Protein AF-A0A7Z9S220-F1 (afdb_monomer)
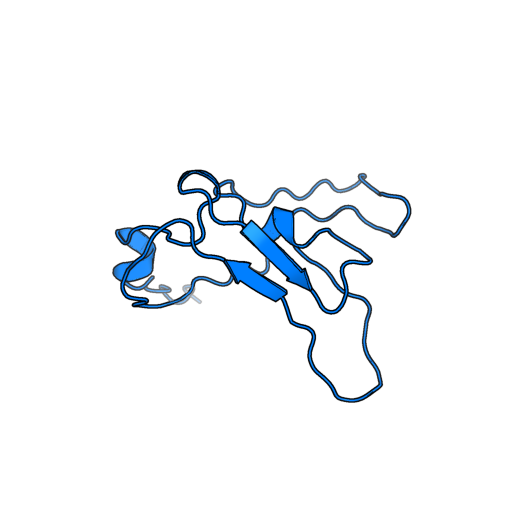
Solvent-accessible surface area (backbone atoms only — not comparable to full-atom values): 6348 Å² total; per-residue (Å²): 133,83,77,79,82,80,78,76,54,65,63,82,75,73,47,81,68,48,56,27,51,91,55,62,18,42,62,75,49,59,74,57,48,63,46,14,50,58,63,46,62,38,53,89,63,82,72,60,88,53,93,93,41,65,54,100,67,40,64,51,54,56,25,57,34,58,71,91,81,88,84,85,78,79,84,52,71,46,69,46,57,29,60,93,82,84,85,87,78,84,87,86,85,87,122

Radius of gyration: 15.5 Å; Cα contacts (8 Å, |Δi|>4): 131; chains: 1; bounding box: 43×31×40 Å

Nearest PDB structures (foldseek):
  1sg3-assembly1_A  TM=9.414E-01  e=4.025E-04  Saccharomyces cerevisiae
  1o59-assembly1_A  TM=9.069E-01  e=3.513E-04  Saccharomyces cerevisiae
  1sg3-assembly1_B  TM=9.442E-01  e=6.479E-04  Saccharomyces cerevisiae

pLDDT: mean 94.54, std 7.37, range [53.5, 98.56]

Secondary structure (DSSP, 8-state):
-PPP-----HHHHHS--TT-GGGT-EEEEES--SSB-GGGGG-SSPP---TT-EETTEE--SS-BPPPP-SS----EEEE-SS------------

Mean predicted aligned error: 4.1 Å

Structure (mmCIF, N/CA/C/O backbone):
data_AF-A0A7Z9S220-F1
#
_entry.id   AF-A0A7Z9S220-F1
#
loop_
_atom_site.group_PDB
_atom_site.id
_atom_site.type_symbol
_atom_site.label_atom_id
_atom_site.label_alt_id
_atom_site.label_comp_id
_atom_site.label_asym_id
_atom_site.label_entity_id
_atom_site.label_seq_id
_atom_site.pdbx_PDB_ins_code
_atom_site.Cartn_x
_atom_site.Cartn_y
_atom_site.Cartn_z
_atom_site.occupancy
_atom_site.B_iso_or_equiv
_atom_site.auth_seq_id
_atom_site.auth_comp_id
_atom_site.auth_asym_id
_atom_site.auth_atom_id
_atom_site.pdbx_PDB_model_num
ATOM 1 N N . MET A 1 1 ? 28.818 -3.260 16.032 1.00 53.50 1 MET A N 1
ATOM 2 C CA . MET A 1 1 ? 27.603 -2.455 16.266 1.00 53.50 1 MET A CA 1
ATOM 3 C C . MET A 1 1 ? 26.450 -3.431 16.257 1.00 53.50 1 MET A C 1
ATOM 5 O O . MET A 1 1 ? 26.295 -4.115 15.261 1.00 53.50 1 MET A O 1
ATOM 9 N N . THR A 1 2 ? 25.757 -3.611 17.376 1.00 60.34 2 THR A N 1
ATOM 10 C CA . THR A 1 2 ? 24.510 -4.386 17.400 1.00 60.34 2 THR A CA 1
ATOM 11 C C . THR A 1 2 ? 23.425 -3.524 16.783 1.00 60.34 2 THR A C 1
ATOM 13 O O . THR A 1 2 ? 23.276 -2.372 17.200 1.00 60.34 2 THR A O 1
ATOM 16 N N . ASP A 1 3 ? 22.709 -4.056 15.799 1.00 68.50 3 ASP A N 1
ATOM 17 C CA . ASP A 1 3 ? 21.562 -3.366 15.219 1.00 68.50 3 ASP A CA 1
ATOM 18 C C . ASP A 1 3 ? 20.570 -2.984 16.327 1.00 68.50 3 ASP A C 1
ATOM 20 O O . ASP A 1 3 ? 20.394 -3.744 17.291 1.00 68.50 3 ASP A O 1
ATOM 24 N N . PRO A 1 4 ? 19.952 -1.793 16.255 1.00 72.31 4 PRO A N 1
ATOM 25 C CA . PRO A 1 4 ? 18.941 -1.412 17.222 1.00 72.31 4 PRO A CA 1
ATOM 26 C C . PRO A 1 4 ? 17.803 -2.430 17.169 1.00 72.31 4 PRO A C 1
ATOM 28 O O . PRO A 1 4 ? 17.296 -2.765 16.099 1.00 72.31 4 PRO A O 1
ATOM 31 N N . VAL A 1 5 ? 17.381 -2.909 18.339 1.00 78.00 5 VAL A N 1
ATOM 32 C CA . VAL A 1 5 ? 16.169 -3.721 18.449 1.00 78.00 5 VAL A CA 1
ATOM 33 C C . VA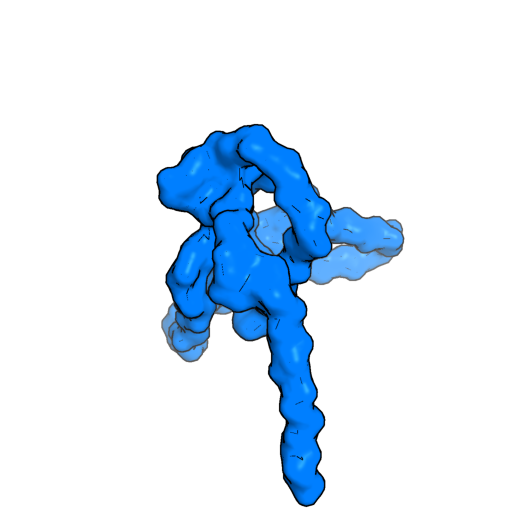L A 1 5 ? 14.986 -2.818 18.108 1.00 78.00 5 VAL A C 1
ATOM 35 O O . VAL A 1 5 ? 14.522 -2.039 18.942 1.00 78.00 5 VAL A O 1
ATOM 38 N N . ILE A 1 6 ? 14.513 -2.896 16.865 1.00 80.44 6 ILE A N 1
ATOM 39 C CA . ILE A 1 6 ? 13.280 -2.233 16.449 1.00 80.44 6 ILE A CA 1
ATOM 40 C C . ILE A 1 6 ? 12.132 -2.939 17.171 1.00 80.44 6 ILE A C 1
ATOM 42 O O . ILE A 1 6 ? 11.813 -4.096 16.902 1.00 80.44 6 ILE A O 1
ATOM 46 N N . THR A 1 7 ? 11.529 -2.247 18.136 1.00 87.31 7 THR A N 1
ATOM 47 C CA . THR A 1 7 ? 10.346 -2.754 18.833 1.00 87.31 7 THR A CA 1
ATOM 48 C C . THR A 1 7 ? 9.122 -2.436 17.990 1.00 87.31 7 THR A C 1
ATOM 50 O O . THR A 1 7 ? 8.715 -1.280 17.896 1.00 87.31 7 THR A O 1
ATOM 53 N N . ILE A 1 8 ? 8.534 -3.464 17.381 1.00 89.69 8 ILE A N 1
ATOM 54 C CA . ILE A 1 8 ? 7.287 -3.319 16.629 1.00 89.69 8 ILE A CA 1
ATOM 55 C C . ILE A 1 8 ? 6.139 -3.039 17.620 1.00 89.69 8 ILE A C 1
ATOM 57 O O . ILE A 1 8 ? 5.974 -3.801 18.586 1.00 89.69 8 ILE A O 1
ATOM 61 N N . PRO A 1 9 ? 5.336 -1.978 17.408 1.00 92.94 9 PRO A N 1
ATOM 62 C CA . PRO A 1 9 ? 4.194 -1.667 18.260 1.00 92.94 9 PRO A CA 1
ATOM 63 C C . PRO A 1 9 ? 3.225 -2.844 18.401 1.00 92.94 9 PRO A C 1
ATOM 65 O O . PRO A 1 9 ? 3.032 -3.629 17.475 1.00 92.94 9 PRO A O 1
ATOM 68 N N . GLU A 1 10 ? 2.568 -2.963 19.556 1.00 93.19 10 GLU A N 1
ATOM 69 C CA . GLU A 1 10 ? 1.610 -4.047 19.815 1.00 93.19 10 GLU A CA 1
ATOM 70 C C . GLU A 1 10 ? 0.494 -4.110 18.761 1.00 93.19 10 GLU A C 1
ATOM 72 O O . GLU A 1 10 ? 0.197 -5.194 18.261 1.00 93.19 10 GLU A O 1
ATOM 77 N N . TYR A 1 11 ? -0.046 -2.959 18.340 1.00 92.75 11 TYR A N 1
ATOM 78 C CA . TYR A 1 11 ? -1.093 -2.910 17.315 1.00 92.75 11 TYR A CA 1
ATOM 79 C C . TYR A 1 11 ? -0.664 -3.547 15.984 1.00 92.75 11 TYR A C 1
ATOM 81 O O . TYR A 1 11 ? -1.511 -4.098 15.291 1.00 92.75 11 TYR A O 1
ATOM 89 N N . ALA A 1 12 ? 0.624 -3.498 15.632 1.00 92.25 12 ALA A N 1
ATOM 90 C CA . ALA A 1 12 ? 1.145 -4.075 14.394 1.00 92.25 12 ALA A CA 1
ATOM 91 C C . ALA A 1 12 ? 1.467 -5.572 14.542 1.00 92.25 12 ALA A C 1
ATOM 93 O O . ALA A 1 12 ? 1.524 -6.292 13.553 1.00 92.25 12 ALA A O 1
ATOM 94 N N . ARG A 1 13 ? 1.636 -6.071 15.776 1.00 91.44 13 ARG A N 1
ATOM 95 C CA . ARG A 1 13 ? 1.901 -7.495 16.045 1.00 91.44 13 ARG A CA 1
ATOM 96 C C . ARG A 1 13 ? 0.636 -8.331 16.208 1.00 91.44 13 ARG A C 1
ATOM 98 O O . ARG A 1 13 ? 0.624 -9.487 15.803 1.00 91.44 13 ARG A O 1
ATOM 105 N N . ILE A 1 14 ? -0.388 -7.782 16.865 1.00 93.62 14 ILE A N 1
ATOM 106 C CA . ILE A 1 14 ? -1.594 -8.538 17.252 1.00 93.62 14 ILE A CA 1
ATOM 107 C C . ILE A 1 14 ? -2.907 -7.881 16.814 1.00 93.62 14 ILE A C 1
ATOM 109 O O . ILE A 1 14 ? -3.977 -8.452 17.027 1.00 93.62 14 ILE A O 1
ATOM 113 N N . GLY A 1 15 ? -2.854 -6.672 16.251 1.00 94.81 15 GLY A N 1
ATOM 114 C CA . GLY A 1 15 ? -4.045 -5.970 15.791 1.00 94.81 15 GLY A CA 1
ATOM 115 C C . GLY A 1 15 ? -4.659 -6.614 14.551 1.00 94.81 15 GLY A C 1
ATOM 116 O O . GLY A 1 15 ? -4.015 -7.341 13.798 1.00 94.81 15 GLY A O 1
ATOM 117 N N . VAL A 1 16 ? -5.936 -6.314 14.317 1.00 96.12 16 VAL A N 1
ATOM 118 C CA . VAL A 1 16 ? -6.609 -6.691 13.072 1.00 96.12 16 VAL A CA 1
ATOM 119 C C . VAL A 1 16 ? -6.117 -5.777 11.952 1.00 96.12 16 VAL A C 1
ATOM 121 O O . VAL A 1 16 ? -6.289 -4.560 12.029 1.00 96.12 16 VAL A O 1
ATOM 124 N N . ASN A 1 17 ? -5.571 -6.354 10.879 1.00 97.12 17 ASN A N 1
ATOM 125 C CA . ASN A 1 17 ? -5.256 -5.600 9.668 1.00 97.12 17 ASN A CA 1
ATOM 126 C C . ASN A 1 17 ? -6.552 -5.202 8.934 1.00 97.12 17 ASN A C 1
ATOM 128 O O . ASN A 1 17 ? -7.050 -5.942 8.087 1.00 97.12 17 ASN A O 1
ATOM 132 N N . LEU A 1 18 ? -7.106 -4.021 9.235 1.00 98.25 18 LEU A N 1
ATOM 133 C CA . LEU A 1 18 ? -8.311 -3.490 8.570 1.00 98.25 18 LEU A CA 1
ATOM 134 C C . LEU A 1 18 ? -8.106 -3.218 7.068 1.00 98.25 18 LEU A C 1
ATOM 136 O O . LEU A 1 18 ? -9.085 -3.112 6.319 1.00 98.25 18 LEU A O 1
ATOM 140 N N . ALA A 1 19 ? -6.848 -3.104 6.636 1.00 97.88 19 ALA A N 1
ATOM 141 C CA . ALA A 1 19 ? -6.450 -2.937 5.247 1.00 97.88 19 ALA A CA 1
ATOM 142 C C . ALA A 1 19 ? -6.247 -4.278 4.516 1.00 97.88 19 ALA A C 1
ATOM 144 O O . ALA A 1 19 ? -5.993 -4.254 3.314 1.00 97.88 19 ALA A O 1
ATOM 145 N N . SER A 1 20 ? -6.451 -5.429 5.173 1.00 97.81 20 SER A N 1
ATOM 146 C CA . SER A 1 20 ? -6.366 -6.757 4.549 1.00 97.81 20 SER A CA 1
ATOM 147 C C . SER A 1 20 ? -7.479 -6.987 3.506 1.00 97.81 20 SER A C 1
ATOM 149 O O . SER A 1 20 ? -8.673 -6.883 3.832 1.00 97.81 20 SER A O 1
ATOM 151 N N . PRO A 1 21 ? -7.140 -7.398 2.267 1.00 97.44 21 PRO A N 1
ATOM 152 C CA . PRO A 1 21 ? -8.097 -7.734 1.218 1.00 97.44 21 PRO A CA 1
ATOM 153 C C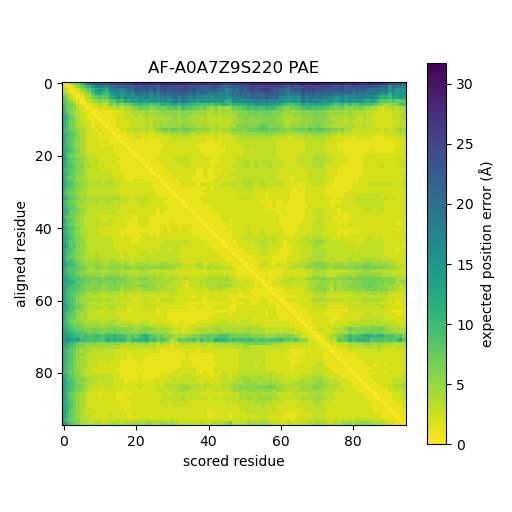 . PRO A 1 21 ? -9.044 -8.868 1.610 1.00 97.44 21 PRO A C 1
ATOM 155 O O . PRO A 1 21 ? -10.156 -8.939 1.071 1.00 97.44 21 PRO A O 1
ATOM 158 N N . ARG A 1 22 ? -8.638 -9.721 2.568 1.00 97.25 22 ARG A N 1
ATOM 159 C CA . ARG A 1 22 ? -9.448 -10.813 3.134 1.00 97.25 22 ARG A CA 1
ATOM 160 C C . ARG A 1 22 ? -10.653 -10.301 3.918 1.00 97.25 22 ARG A C 1
ATOM 162 O O . ARG A 1 22 ? -11.653 -11.006 4.004 1.00 97.25 22 ARG A O 1
ATOM 169 N N . LEU A 1 23 ? -10.584 -9.077 4.443 1.00 98.12 23 LEU A N 1
ATOM 170 C CA . LEU A 1 23 ? -11.717 -8.380 5.058 1.00 98.12 23 LEU A CA 1
ATOM 171 C C . LEU A 1 23 ? -12.550 -7.590 4.038 1.00 98.12 23 LEU A C 1
ATOM 173 O O . LEU A 1 23 ? -13.509 -6.928 4.417 1.00 98.12 23 LEU A O 1
ATOM 177 N N . GLY A 1 24 ? -12.197 -7.634 2.751 1.00 97.88 24 GLY A N 1
ATOM 178 C CA . GLY A 1 24 ? -12.872 -6.867 1.705 1.00 97.88 24 GLY A CA 1
ATOM 179 C C . GLY A 1 24 ? -12.314 -5.458 1.493 1.00 97.88 24 GLY A C 1
ATOM 180 O O . GLY A 1 24 ? -12.951 -4.675 0.789 1.00 97.88 24 GLY A O 1
ATOM 181 N N . SER A 1 25 ? -11.148 -5.123 2.060 1.00 98.44 25 SER A N 1
ATOM 182 C CA . SER A 1 25 ? -10.497 -3.830 1.812 1.00 98.44 25 SER A CA 1
ATOM 183 C C . SER A 1 25 ? -10.131 -3.673 0.334 1.00 98.44 25 SER A C 1
ATOM 185 O O . SER A 1 25 ? -9.849 -4.657 -0.356 1.00 98.44 25 SER A O 1
ATOM 187 N N . ARG A 1 26 ? -10.138 -2.445 -0.185 1.00 98.25 26 ARG A N 1
ATOM 188 C CA . ARG A 1 26 ? -9.773 -2.171 -1.582 1.00 98.25 26 ARG A CA 1
ATOM 189 C C . ARG A 1 26 ? -9.035 -0.848 -1.691 1.00 98.25 26 ARG A C 1
ATOM 191 O O . ARG A 1 26 ? -9.444 0.140 -1.084 1.00 98.25 26 ARG A O 1
ATOM 198 N N . ALA A 1 27 ? -8.003 -0.814 -2.521 1.00 98.12 27 ALA A N 1
ATOM 199 C CA . ALA A 1 27 ? -7.430 0.434 -2.986 1.00 98.12 27 ALA A CA 1
ATOM 200 C C . ALA A 1 27 ? -8.322 0.969 -4.118 1.00 98.12 27 ALA A C 1
ATOM 202 O O . ALA A 1 27 ? -8.540 0.299 -5.122 1.00 98.12 27 ALA A O 1
ATOM 203 N N . VAL A 1 28 ? -8.935 2.129 -3.899 1.00 98.38 28 VAL A N 1
ATOM 204 C CA . VAL A 1 28 ? -10.046 2.649 -4.710 1.00 98.38 28 VAL A CA 1
ATOM 205 C C . VAL A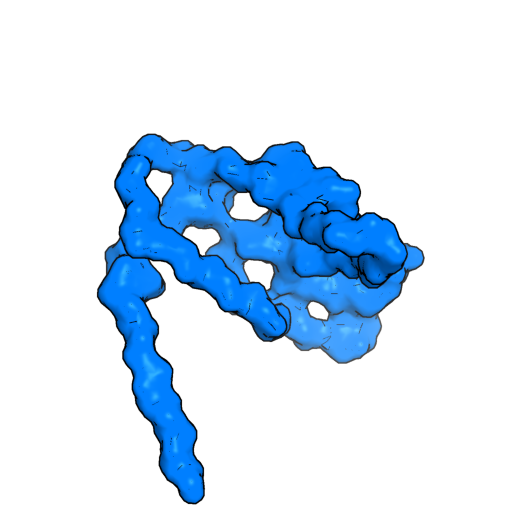 1 28 ? -9.533 3.524 -5.846 1.00 98.38 28 VAL A C 1
ATOM 207 O O . VAL A 1 28 ? -9.976 3.389 -6.980 1.00 98.38 28 VAL A O 1
ATOM 210 N N . LEU A 1 29 ? -8.608 4.429 -5.533 1.00 98.38 29 LEU A N 1
ATOM 211 C CA . LEU A 1 29 ? -8.023 5.398 -6.457 1.00 98.38 29 LEU A CA 1
ATOM 212 C C . LEU A 1 29 ? -6.584 5.670 -6.038 1.00 98.38 29 LEU A C 1
ATOM 214 O O . LEU A 1 29 ? -6.288 5.623 -4.847 1.00 98.38 29 LEU A O 1
ATOM 218 N N . ALA A 1 30 ? -5.730 6.032 -6.984 1.00 98.38 30 ALA A N 1
ATOM 219 C CA . ALA A 1 30 ? -4.430 6.618 -6.699 1.00 98.38 30 ALA A CA 1
ATOM 220 C C . ALA A 1 30 ? -4.146 7.777 -7.657 1.00 98.38 30 ALA A C 1
ATOM 222 O O . ALA A 1 30 ? -4.766 7.884 -8.717 1.00 98.38 30 ALA A O 1
ATOM 223 N N . SER A 1 31 ? -3.222 8.655 -7.269 1.00 98.00 31 SER A N 1
ATOM 224 C CA . SER A 1 31 ? -2.751 9.749 -8.123 1.00 98.00 31 SER A CA 1
ATOM 225 C C . SER A 1 31 ? -1.978 9.256 -9.344 1.00 98.00 31 SER A C 1
ATOM 227 O O . SER A 1 31 ? -2.054 9.877 -10.402 1.00 98.00 31 SER A O 1
ATOM 229 N N . ASP A 1 32 ? -1.228 8.165 -9.188 1.00 98.00 32 ASP A N 1
ATOM 230 C CA . ASP A 1 32 ? -0.396 7.551 -10.217 1.00 98.00 32 ASP A CA 1
ATOM 231 C C . ASP A 1 32 ? -0.107 6.090 -9.847 1.00 98.00 32 ASP A C 1
ATOM 233 O O . ASP A 1 32 ? 0.030 5.765 -8.671 1.00 98.00 32 ASP A O 1
ATOM 237 N N . GLU A 1 33 ? -0.026 5.209 -10.841 1.00 97.19 33 GLU A N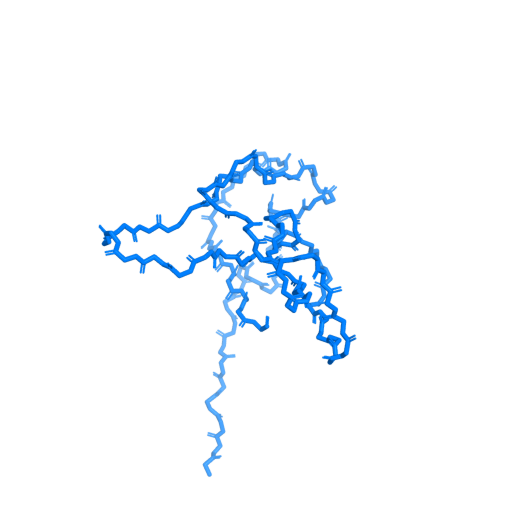 1
ATOM 238 C CA . GLU A 1 33 ? 0.244 3.768 -10.675 1.00 97.19 33 GLU A CA 1
ATOM 239 C C . GLU A 1 33 ? 1.109 3.254 -11.831 1.00 97.19 33 GLU A C 1
ATOM 241 O O . GLU A 1 33 ? 0.905 2.158 -12.349 1.00 97.19 33 GLU A O 1
ATOM 246 N N . PHE A 1 34 ? 2.005 4.105 -12.337 1.00 97.12 34 PHE A N 1
ATOM 247 C CA . PHE A 1 34 ? 2.684 3.836 -13.598 1.00 97.12 34 PHE A CA 1
ATOM 248 C C . PHE A 1 34 ? 3.596 2.606 -13.528 1.00 97.12 34 PHE A C 1
ATOM 250 O O . PHE A 1 34 ? 3.545 1.779 -14.434 1.00 97.12 34 PHE A O 1
ATOM 257 N N . PHE A 1 35 ? 4.409 2.479 -12.474 1.00 97.19 35 PHE A N 1
ATOM 258 C CA . PHE A 1 35 ? 5.379 1.386 -12.345 1.00 97.19 35 PHE A CA 1
ATOM 259 C C . PHE A 1 35 ? 4.794 0.159 -11.645 1.00 97.19 35 PHE A C 1
ATOM 261 O O . PHE A 1 35 ? 5.133 -0.966 -11.995 1.00 97.19 35 PHE A O 1
ATOM 268 N N . ALA A 1 36 ? 3.892 0.341 -10.678 1.00 97.50 36 ALA A N 1
ATOM 269 C CA . ALA A 1 36 ? 3.213 -0.785 -10.049 1.00 97.50 36 ALA A CA 1
ATOM 270 C C . ALA A 1 36 ? 1.819 -0.410 -9.536 1.00 97.50 36 ALA A C 1
ATOM 272 O O . ALA A 1 36 ? 1.586 0.710 -9.087 1.00 97.50 36 ALA A O 1
ATOM 273 N N . ALA A 1 37 ? 0.893 -1.369 -9.604 1.00 97.25 37 ALA A N 1
ATOM 274 C CA . ALA A 1 37 ? -0.514 -1.176 -9.262 1.00 97.25 37 ALA A CA 1
ATOM 275 C C . ALA A 1 37 ? -0.733 -1.044 -7.745 1.00 97.25 37 ALA A C 1
ATOM 277 O O . ALA A 1 37 ? -0.236 -1.861 -6.965 1.00 97.25 37 ALA A O 1
ATOM 278 N N . LYS A 1 38 ? -1.551 -0.071 -7.327 1.00 98.06 38 LYS A N 1
ATOM 279 C CA . LYS A 1 38 ? -1.843 0.230 -5.914 1.00 98.06 38 LYS A CA 1
ATOM 280 C C . LYS A 1 38 ? -2.452 -0.954 -5.159 1.00 98.06 38 LYS A C 1
ATOM 282 O O . LYS A 1 38 ? -2.297 -1.057 -3.950 1.00 98.06 38 LYS A O 1
ATOM 287 N N . GLU A 1 39 ? -3.146 -1.870 -5.837 1.00 97.94 39 GLU A N 1
ATOM 288 C CA . GLU A 1 39 ? -3.772 -3.038 -5.208 1.00 97.94 39 GLU A CA 1
ATOM 289 C C . GLU A 1 39 ? -2.753 -4.009 -4.595 1.00 97.94 39 GLU A C 1
ATOM 291 O O . GLU A 1 39 ? -3.106 -4.771 -3.689 1.00 97.94 39 GLU A O 1
ATOM 296 N N . ARG A 1 40 ? -1.498 -3.998 -5.067 1.00 97.19 40 ARG A N 1
ATOM 297 C CA . ARG A 1 40 ? -0.443 -4.879 -4.545 1.00 97.19 40 ARG A CA 1
ATOM 298 C C . ARG A 1 40 ? 0.001 -4.483 -3.140 1.00 97.19 40 ARG A C 1
ATOM 300 O O . ARG A 1 40 ? 0.243 -5.365 -2.330 1.00 97.19 40 ARG A O 1
ATOM 307 N N . MET A 1 41 ? -0.014 -3.191 -2.800 1.00 97.31 41 MET A N 1
ATOM 308 C CA . MET A 1 41 ? 0.402 -2.727 -1.465 1.00 97.31 41 MET A CA 1
ATOM 309 C C . MET A 1 41 ? -0.505 -3.228 -0.327 1.00 97.31 41 MET A C 1
ATOM 311 O O . MET A 1 41 ? -0.159 -3.094 0.839 1.00 97.31 41 MET A O 1
ATOM 315 N N . LEU A 1 42 ? -1.697 -3.744 -0.652 1.00 97.75 42 LEU A N 1
ATOM 316 C CA . LEU A 1 42 ? -2.626 -4.288 0.336 1.00 97.75 42 LEU A CA 1
ATOM 317 C C . LEU A 1 42 ? -2.456 -5.796 0.547 1.00 97.75 42 LEU A C 1
ATOM 319 O O . LEU A 1 42 ? -3.144 -6.343 1.399 1.00 97.75 42 LEU A O 1
ATOM 323 N N . GLN A 1 43 ? -1.627 -6.501 -0.227 1.00 97.62 43 GLN A N 1
ATOM 324 C CA . GLN A 1 43 ? -1.505 -7.950 -0.059 1.00 97.62 43 GLN A CA 1
ATOM 325 C C . GLN A 1 43 ? -0.961 -8.296 1.334 1.00 97.62 43 GLN A C 1
ATOM 327 O O . GLN A 1 43 ? -0.023 -7.675 1.814 1.00 97.62 43 GLN A O 1
ATOM 332 N N . ASP A 1 44 ? -1.542 -9.316 1.974 1.00 96.06 44 ASP A N 1
ATOM 333 C CA . ASP A 1 44 ? -1.078 -9.804 3.285 1.00 96.06 44 ASP A CA 1
ATOM 334 C C . ASP A 1 44 ? 0.206 -10.655 3.176 1.00 96.06 44 ASP A C 1
ATOM 336 O O . ASP A 1 44 ? 0.711 -11.161 4.176 1.00 96.06 44 ASP A O 1
ATOM 340 N N . THR A 1 45 ? 0.680 -10.913 1.956 1.00 96.19 45 THR A N 1
ATOM 341 C CA . THR A 1 45 ? 1.893 -11.688 1.693 1.00 96.19 45 THR A CA 1
ATOM 342 C C . THR A 1 45 ? 3.127 -10.806 1.791 1.00 96.19 45 THR A C 1
ATOM 344 O O . THR A 1 45 ? 3.080 -9.635 1.434 1.00 96.19 45 THR A O 1
ATOM 347 N N . GLU A 1 46 ? 4.248 -11.400 2.196 1.00 95.69 46 GLU A N 1
ATOM 348 C CA . GLU A 1 46 ? 5.551 -10.737 2.127 1.00 95.69 46 GLU A CA 1
ATOM 349 C C . GLU A 1 46 ? 5.859 -10.276 0.693 1.00 95.69 46 GLU A C 1
ATOM 351 O O . GLU A 1 46 ? 5.653 -11.068 -0.236 1.00 95.69 46 GLU A O 1
ATOM 356 N N . PRO A 1 47 ? 6.370 -9.044 0.504 1.00 96.62 47 PRO A N 1
ATOM 357 C CA . PRO A 1 47 ? 6.715 -8.543 -0.818 1.00 96.62 47 PRO A CA 1
ATOM 358 C C . PRO A 1 47 ? 7.835 -9.386 -1.435 1.00 96.62 47 PRO A C 1
ATOM 3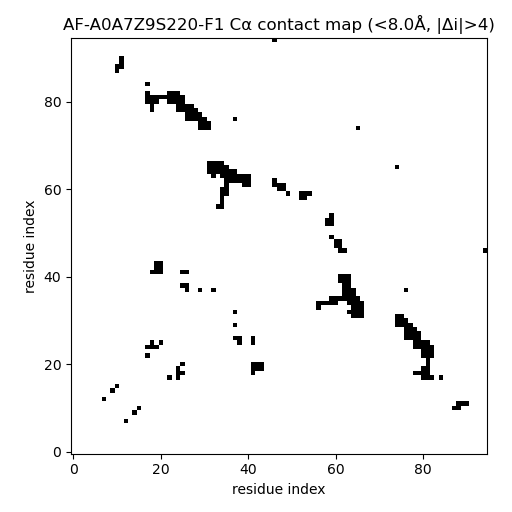60 O O . PRO A 1 47 ? 8.823 -9.736 -0.778 1.00 96.62 47 PRO A O 1
ATOM 363 N N . VAL A 1 48 ? 7.692 -9.720 -2.717 1.00 96.88 48 VAL A N 1
ATOM 364 C CA . VAL A 1 48 ? 8.658 -10.541 -3.452 1.00 96.88 48 VAL A CA 1
ATOM 365 C C . VAL A 1 48 ? 9.450 -9.698 -4.445 1.00 96.88 48 VAL A C 1
ATOM 367 O O . VAL A 1 48 ? 8.900 -9.054 -5.333 1.00 96.88 48 VAL A O 1
ATOM 370 N N . PHE A 1 49 ? 10.776 -9.801 -4.384 1.00 95.56 49 PHE A N 1
ATOM 371 C CA . PHE A 1 49 ? 11.657 -9.254 -5.411 1.00 95.56 49 PHE A CA 1
ATOM 372 C C . PHE A 1 49 ? 12.056 -10.329 -6.425 1.00 95.56 49 PHE A C 1
ATOM 374 O O . PHE A 1 49 ? 12.617 -11.365 -6.066 1.00 95.56 49 PHE A O 1
ATOM 381 N N . ILE A 1 50 ? 11.822 -10.064 -7.712 1.00 96.50 50 ILE A N 1
ATOM 382 C CA . ILE A 1 50 ? 12.209 -10.960 -8.809 1.00 96.50 50 ILE A CA 1
ATOM 383 C C . ILE A 1 50 ? 13.157 -10.193 -9.731 1.00 96.50 50 ILE A C 1
ATOM 385 O O . ILE A 1 50 ? 12.738 -9.279 -10.437 1.00 96.50 50 ILE A O 1
ATOM 389 N N . ALA A 1 51 ? 14.446 -10.548 -9.701 1.00 95.69 51 ALA A N 1
ATOM 390 C CA . ALA A 1 51 ? 15.514 -9.755 -10.316 1.00 95.69 51 ALA A CA 1
ATOM 391 C C . ALA A 1 51 ? 15.296 -9.476 -11.815 1.00 95.69 51 ALA A C 1
ATOM 393 O O . ALA A 1 51 ? 15.449 -8.330 -12.240 1.00 95.69 51 ALA A O 1
ATOM 394 N N . ASP A 1 52 ? 14.876 -10.497 -12.567 1.00 97.00 52 ASP A N 1
ATOM 395 C CA . ASP A 1 52 ? 14.750 -10.470 -14.030 1.00 97.00 52 ASP A CA 1
ATOM 396 C C . ASP A 1 52 ? 13.296 -10.342 -14.512 1.00 97.00 52 ASP A C 1
ATOM 398 O O . ASP A 1 52 ? 12.953 -10.770 -15.615 1.00 97.00 52 ASP A O 1
ATOM 402 N N . LYS A 1 53 ? 12.410 -9.773 -13.683 1.00 97.50 53 LYS A N 1
ATOM 403 C CA . LYS A 1 53 ? 11.003 -9.563 -14.039 1.00 97.50 53 LYS A CA 1
ATOM 404 C C . LYS A 1 53 ? 10.725 -8.094 -14.339 1.00 97.50 53 LYS A C 1
ATOM 406 O O . LYS A 1 53 ? 10.968 -7.216 -13.514 1.00 97.50 53 LYS A O 1
ATOM 411 N N . TYR A 1 54 ? 10.156 -7.864 -15.514 1.00 97.06 54 TYR A N 1
ATOM 412 C CA . TYR A 1 54 ? 9.790 -6.553 -16.033 1.00 97.06 54 TYR A CA 1
ATOM 413 C C . TYR A 1 54 ? 8.360 -6.604 -16.570 1.00 97.06 54 TYR A C 1
ATOM 415 O O . TYR A 1 54 ? 7.877 -7.668 -16.967 1.00 97.06 54 TYR A O 1
ATOM 423 N N . ASP A 1 55 ? 7.695 -5.462 -16.555 1.00 93.81 55 ASP A N 1
ATOM 424 C CA . ASP A 1 55 ? 6.428 -5.218 -17.233 1.00 93.81 55 ASP A CA 1
ATOM 425 C C . ASP A 1 55 ? 6.603 -4.126 -18.300 1.00 93.81 55 ASP A C 1
ATOM 427 O O . ASP A 1 55 ? 7.722 -3.695 -18.593 1.00 93.81 55 ASP A O 1
ATOM 431 N N . ASP A 1 56 ? 5.499 -3.694 -18.910 1.00 95.81 56 ASP A N 1
ATOM 432 C CA . ASP A 1 56 ? 5.518 -2.699 -19.986 1.00 95.81 56 ASP A CA 1
ATOM 433 C C . ASP A 1 56 ? 6.042 -1.323 -19.531 1.00 95.81 56 ASP A C 1
ATOM 435 O O . ASP A 1 56 ? 6.467 -0.521 -20.365 1.00 95.81 56 ASP A O 1
ATOM 439 N N . ASN A 1 57 ? 6.032 -1.045 -18.222 1.00 95.56 57 ASN A N 1
ATOM 440 C CA . ASN A 1 57 ? 6.387 0.255 -17.659 1.00 95.56 57 ASN A CA 1
ATOM 441 C C . ASN A 1 57 ? 7.708 0.242 -16.886 1.00 95.56 57 ASN A C 1
ATOM 443 O O . ASN A 1 57 ? 8.198 1.311 -16.522 1.00 95.56 57 ASN A O 1
ATOM 447 N N . GLY A 1 58 ? 8.329 -0.917 -16.670 1.00 95.38 58 GLY A N 1
ATOM 448 C CA . GLY A 1 58 ? 9.651 -1.003 -16.067 1.00 95.38 58 GLY A CA 1
ATOM 449 C C . GLY A 1 58 ? 9.888 -2.303 -15.320 1.00 95.38 58 GLY A C 1
ATOM 450 O O . GLY A 1 58 ? 9.446 -3.378 -15.718 1.00 95.38 58 GLY A O 1
ATOM 451 N N . LYS A 1 59 ? 10.675 -2.217 -14.247 1.00 96.19 59 LYS A N 1
ATOM 452 C CA . LYS A 1 59 ? 10.895 -3.357 -13.363 1.00 96.19 59 LYS A CA 1
ATOM 453 C C . LYS A 1 59 ? 9.586 -3.690 -12.660 1.00 96.19 59 LYS A C 1
ATOM 455 O O . LYS A 1 59 ? 8.946 -2.805 -12.108 1.00 96.19 59 LYS A O 1
ATOM 460 N N . TRP A 1 60 ? 9.227 -4.967 -12.641 1.00 97.19 60 TRP A N 1
ATOM 461 C CA . TRP A 1 60 ? 8.053 -5.390 -11.898 1.00 97.19 60 TRP A CA 1
ATOM 462 C C . TRP A 1 60 ? 8.322 -5.268 -10.396 1.00 97.19 60 TRP A C 1
ATOM 464 O O . TRP A 1 60 ? 9.288 -5.849 -9.896 1.00 97.19 60 TRP A O 1
ATOM 474 N N . MET A 1 61 ? 7.434 -4.570 -9.690 1.00 96.25 61 MET A N 1
ATOM 475 C CA . MET A 1 61 ? 7.475 -4.434 -8.235 1.00 96.25 61 MET A CA 1
ATOM 476 C C . MET A 1 61 ? 6.239 -5.057 -7.582 1.00 96.25 61 MET A C 1
ATOM 478 O O . MET A 1 61 ? 5.109 -4.939 -8.084 1.00 96.25 61 MET A O 1
ATOM 482 N N . ASP A 1 62 ? 6.468 -5.700 -6.438 1.00 97.06 62 ASP A N 1
ATOM 483 C CA . ASP A 1 62 ? 5.431 -6.262 -5.574 1.00 97.06 62 ASP A CA 1
ATOM 484 C C . ASP A 1 62 ? 4.969 -5.236 -4.535 1.00 97.06 62 ASP A C 1
ATOM 486 O O . ASP A 1 62 ? 5.168 -5.373 -3.334 1.00 97.06 62 ASP A O 1
ATOM 490 N N . GLY A 1 63 ? 4.412 -4.140 -5.038 1.00 97.06 63 GLY A N 1
ATOM 491 C CA . GLY A 1 63 ? 4.002 -2.992 -4.243 1.00 97.06 63 GLY A CA 1
ATOM 492 C C . GLY A 1 63 ? 3.323 -1.946 -5.117 1.00 97.06 63 GLY A C 1
ATOM 493 O O . GLY A 1 63 ? 2.895 -2.244 -6.234 1.00 97.06 63 GLY A O 1
ATOM 494 N N . TRP A 1 64 ? 3.225 -0.720 -4.611 1.00 98.06 64 TRP A N 1
ATOM 495 C CA . TRP A 1 64 ? 2.738 0.439 -5.357 1.00 98.06 64 TRP A CA 1
ATOM 496 C C . TRP A 1 64 ? 3.902 1.379 -5.663 1.00 98.06 64 TRP A C 1
ATOM 498 O O . TRP A 1 64 ? 4.634 1.761 -4.753 1.00 98.06 64 TRP A O 1
ATOM 508 N N . GLU A 1 65 ? 4.064 1.765 -6.9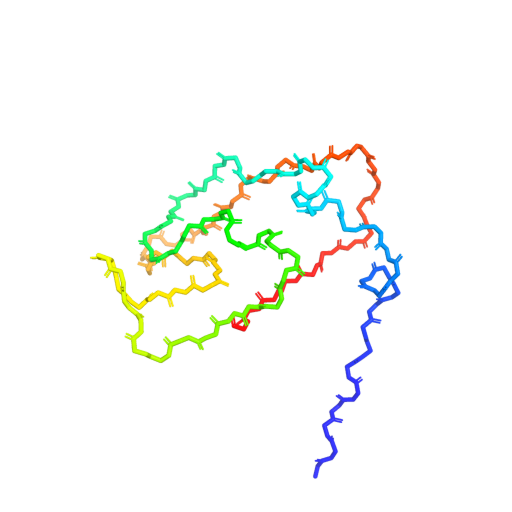29 1.00 97.69 65 GLU A N 1
ATOM 509 C CA . GLU A 1 65 ? 5.138 2.669 -7.338 1.00 97.69 65 GLU A CA 1
ATOM 510 C C . GLU A 1 65 ? 4.652 3.662 -8.400 1.00 97.69 65 GLU A C 1
ATOM 512 O O . GLU A 1 65 ? 4.100 3.287 -9.443 1.00 97.69 65 GLU A O 1
ATOM 517 N N . SER A 1 66 ? 4.873 4.947 -8.114 1.00 97.44 66 SER A N 1
ATOM 518 C CA . SER A 1 66 ? 4.518 6.074 -8.971 1.00 97.44 66 SER A CA 1
ATOM 519 C C . SER A 1 66 ? 5.713 6.616 -9.757 1.00 97.44 66 SER A C 1
ATOM 521 O O . SER A 1 66 ? 6.883 6.387 -9.441 1.00 97.44 66 SER A O 1
ATOM 523 N N . ARG A 1 67 ? 5.432 7.401 -10.799 1.00 96.50 67 ARG A N 1
ATOM 524 C CA . ARG A 1 67 ? 6.449 8.187 -11.506 1.00 96.50 67 ARG A CA 1
ATOM 525 C C . ARG A 1 67 ? 7.074 9.234 -10.601 1.00 96.50 67 ARG A C 1
ATOM 527 O O . ARG A 1 67 ? 6.412 9.913 -9.822 1.00 96.50 67 ARG A O 1
ATOM 534 N N . ARG A 1 68 ? 8.360 9.497 -10.837 1.00 95.44 68 ARG A N 1
ATOM 535 C CA . ARG A 1 68 ? 9.058 10.618 -10.206 1.00 95.44 68 ARG A CA 1
ATOM 536 C C . ARG A 1 68 ? 8.392 11.951 -10.560 1.00 95.44 68 ARG A C 1
ATOM 538 O O . ARG A 1 68 ? 8.367 12.359 -11.722 1.00 95.44 68 ARG A O 1
ATOM 545 N N . ARG A 1 69 ? 7.958 12.674 -9.532 1.00 93.88 69 ARG A N 1
ATOM 546 C CA . ARG A 1 69 ? 7.333 13.994 -9.652 1.00 93.88 69 ARG A CA 1
ATOM 547 C C . ARG A 1 69 ? 8.342 15.140 -9.658 1.00 93.88 69 ARG A C 1
ATOM 549 O O . ARG A 1 69 ? 9.464 15.013 -9.165 1.00 93.88 69 ARG A O 1
ATOM 556 N N . ARG A 1 70 ? 7.939 16.271 -10.251 1.00 96.12 70 ARG A N 1
ATOM 557 C CA . ARG A 1 70 ? 8.726 17.524 -10.344 1.00 96.12 70 ARG A CA 1
ATOM 558 C C . ARG A 1 70 ? 7.899 18.785 -10.069 1.00 96.12 70 ARG A C 1
ATOM 560 O O . ARG A 1 70 ? 8.409 19.889 -10.203 1.00 96.12 70 ARG A O 1
ATOM 567 N N . ASP A 1 71 ? 6.635 18.612 -9.706 1.00 93.69 71 ASP A N 1
ATOM 568 C CA . ASP A 1 71 ? 5.628 19.659 -9.518 1.00 93.69 71 ASP A CA 1
ATOM 569 C C . ASP A 1 71 ? 5.433 20.062 -8.042 1.00 93.69 71 ASP A C 1
ATOM 571 O O . ASP A 1 71 ? 4.659 20.969 -7.756 1.00 93.69 71 ASP A O 1
ATOM 575 N N . GLY A 1 72 ? 6.135 19.416 -7.102 1.00 92.56 72 GLY A N 1
ATOM 576 C CA . GLY A 1 72 ? 6.118 19.756 -5.672 1.00 92.56 72 GLY A CA 1
ATOM 577 C C . GLY A 1 72 ? 4.938 19.192 -4.867 1.00 92.56 72 GLY A C 1
ATOM 578 O O . GLY A 1 72 ? 4.791 19.550 -3.701 1.00 92.56 72 GLY A O 1
ATOM 579 N N . GLY A 1 73 ? 4.102 18.331 -5.459 1.00 94.44 73 GLY A N 1
ATOM 580 C CA . GLY A 1 73 ? 3.013 17.635 -4.761 1.00 94.44 73 GLY A CA 1
ATOM 581 C C . GLY A 1 73 ? 3.402 16.256 -4.210 1.00 94.44 73 GLY A C 1
ATOM 582 O O . GLY A 1 73 ? 4.542 15.820 -4.343 1.00 94.44 73 GLY A O 1
ATOM 583 N N . ASN A 1 74 ? 2.419 15.556 -3.632 1.00 96.69 74 ASN A N 1
ATOM 584 C CA . ASN A 1 74 ? 2.563 14.190 -3.113 1.00 96.69 74 ASN A CA 1
ATOM 585 C C . ASN A 1 74 ? 1.689 13.210 -3.893 1.00 96.69 74 ASN A C 1
ATOM 587 O O . ASN A 1 74 ? 0.568 13.560 -4.287 1.00 96.69 74 ASN A O 1
ATOM 591 N N . ASP A 1 75 ? 2.182 11.986 -4.067 1.00 97.56 75 ASP A N 1
ATOM 592 C CA . ASP A 1 75 ? 1.340 10.879 -4.502 1.00 97.56 75 ASP A CA 1
ATOM 593 C C . ASP A 1 75 ? 0.477 10.359 -3.359 1.00 97.56 75 ASP A C 1
ATOM 595 O O . ASP A 1 75 ? 0.848 10.423 -2.186 1.00 97.56 75 ASP A O 1
ATOM 599 N N . TRP A 1 76 ? -0.717 9.898 -3.709 1.00 97.75 76 TRP A N 1
ATOM 600 C CA . TRP A 1 76 ? -1.712 9.436 -2.755 1.00 97.75 76 TRP A CA 1
ATOM 601 C C . TRP A 1 76 ? -2.449 8.217 -3.293 1.00 97.75 76 TRP A C 1
ATOM 603 O O . TRP A 1 76 ? -2.645 8.076 -4.498 1.00 97.75 76 TRP A O 1
ATOM 613 N N . CYS A 1 77 ? -2.908 7.367 -2.378 1.00 98.44 77 CYS A N 1
ATOM 614 C CA . CYS A 1 77 ? -3.832 6.282 -2.663 1.00 98.44 77 CYS A CA 1
ATOM 615 C C . CYS A 1 77 ? -4.983 6.317 -1.653 1.00 98.44 77 CYS A C 1
ATOM 617 O O . CYS A 1 77 ? -4.775 6.432 -0.445 1.00 98.44 77 CYS A O 1
ATOM 619 N N . LEU A 1 78 ? -6.213 6.216 -2.148 1.00 98.56 78 LEU A N 1
ATOM 620 C CA . LEU A 1 78 ? -7.419 6.119 -1.342 1.00 98.56 78 LEU A CA 1
ATOM 621 C C . LEU A 1 78 ? -7.725 4.647 -1.065 1.00 98.56 78 LEU A C 1
ATOM 623 O O . LEU A 1 78 ? -8.037 3.896 -1.986 1.00 98.56 78 LEU A O 1
ATOM 627 N N . VAL A 1 79 ? -7.688 4.242 0.203 1.00 98.38 79 VAL A N 1
ATOM 628 C CA . VAL A 1 79 ? -7.992 2.869 0.629 1.00 98.38 79 VAL A CA 1
ATOM 629 C C . VAL A 1 79 ? -9.327 2.829 1.364 1.00 98.38 79 VAL A C 1
ATOM 631 O O . VAL A 1 79 ? -9.541 3.547 2.339 1.00 98.38 79 VAL A O 1
ATOM 634 N N . ARG A 1 80 ? -10.226 1.950 0.918 1.00 98.31 80 ARG A N 1
ATOM 635 C CA . ARG A 1 80 ? -11.431 1.566 1.655 1.00 98.31 80 ARG A CA 1
ATOM 636 C C . ARG A 1 80 ? -11.090 0.389 2.562 1.00 98.31 80 ARG A C 1
ATOM 638 O O . ARG A 1 80 ? -10.732 -0.677 2.065 1.00 98.31 80 ARG A O 1
ATOM 645 N N . LEU A 1 81 ? -11.240 0.571 3.872 1.00 98.50 81 LEU A N 1
ATOM 646 C CA . LEU A 1 81 ? -11.085 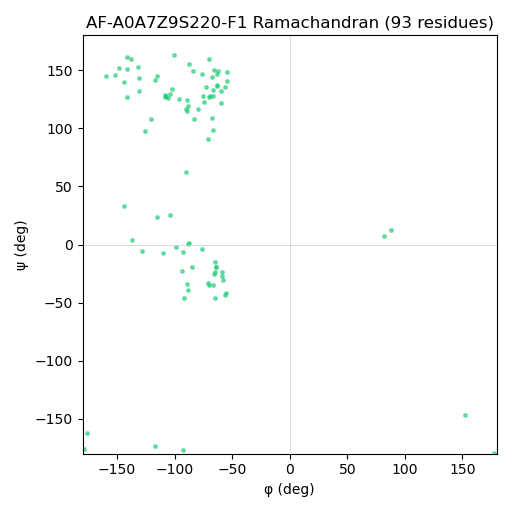-0.508 4.852 1.00 98.50 81 LEU A CA 1
ATOM 647 C C . LEU A 1 81 ? -12.180 -1.568 4.682 1.00 98.50 81 LEU A C 1
ATOM 649 O O . LEU A 1 81 ? -13.291 -1.258 4.242 1.00 98.50 81 LEU A O 1
ATOM 653 N N . GLY A 1 82 ? -11.858 -2.816 5.027 1.00 98.12 82 GLY A N 1
ATOM 654 C CA . GLY A 1 82 ? -12.768 -3.946 4.822 1.00 98.12 82 GLY A CA 1
ATOM 655 C C . GLY A 1 82 ? -13.992 -3.929 5.741 1.00 98.12 82 GLY A C 1
ATOM 656 O O . GLY A 1 82 ? -15.100 -4.269 5.331 1.00 98.12 82 GLY A O 1
ATOM 657 N N . VAL A 1 83 ? -13.805 -3.461 6.975 1.00 97.81 83 VAL A N 1
ATOM 658 C CA . VAL A 1 83 ? -14.845 -3.365 8.006 1.00 97.81 83 VAL A CA 1
ATOM 659 C C . VAL A 1 83 ? -14.675 -2.077 8.814 1.00 97.81 83 VAL A C 1
ATOM 661 O O . VAL A 1 83 ? -13.607 -1.463 8.803 1.00 97.81 83 VAL A O 1
ATOM 664 N N . ALA A 1 84 ? -15.728 -1.658 9.516 1.00 97.69 84 ALA A N 1
ATOM 665 C CA . ALA A 1 84 ? -15.641 -0.545 10.457 1.00 97.69 84 ALA A CA 1
ATOM 666 C C . ALA A 1 84 ? -14.766 -0.921 11.666 1.00 97.69 84 ALA A C 1
ATOM 668 O O . ALA A 1 84 ? -14.800 -2.060 12.130 1.00 97.69 84 ALA A O 1
ATOM 669 N N . GLY A 1 85 ? -14.008 0.039 12.194 1.00 95.44 85 GLY A N 1
ATOM 670 C CA . GLY A 1 85 ? -13.126 -0.180 13.337 1.00 95.44 85 GLY A CA 1
ATOM 671 C C . GLY A 1 85 ? -12.387 1.087 13.758 1.00 95.44 85 GLY A C 1
ATOM 672 O O . GLY A 1 85 ? -12.602 2.161 13.195 1.00 95.44 85 GLY A O 1
ATOM 673 N N . PHE A 1 86 ? -11.507 0.945 14.747 1.00 96.38 86 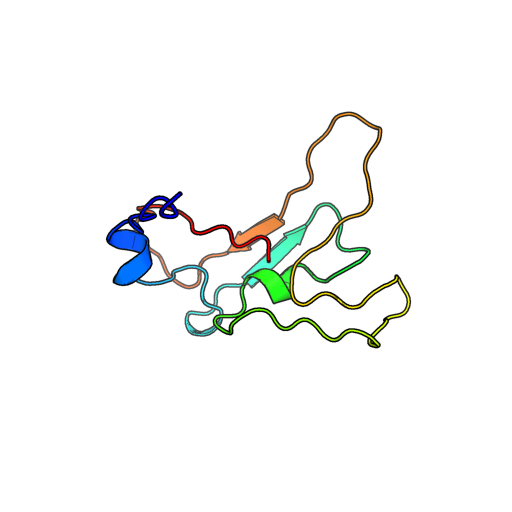PHE A N 1
ATOM 674 C CA . PHE A 1 86 ? -10.631 2.013 15.224 1.00 96.38 86 PHE A CA 1
ATOM 675 C C . PHE A 1 86 ? -9.217 1.818 14.673 1.00 96.38 86 PHE A C 1
ATOM 677 O O . PHE A 1 86 ? -8.675 0.714 14.708 1.00 96.38 86 PHE A O 1
ATOM 684 N N . ILE A 1 87 ? -8.616 2.895 14.166 1.00 96.50 87 ILE A N 1
ATOM 685 C CA . ILE A 1 87 ? -7.239 2.881 13.665 1.00 96.50 87 ILE A CA 1
ATOM 686 C C . ILE A 1 87 ? -6.306 3.203 14.832 1.00 96.50 87 ILE A C 1
ATOM 688 O O . ILE A 1 87 ? -6.334 4.310 15.364 1.00 96.50 87 ILE A O 1
ATOM 692 N N . HIS A 1 88 ? -5.478 2.234 15.215 1.00 96.50 88 HIS A N 1
ATOM 693 C CA . HIS A 1 88 ? -4.457 2.407 16.255 1.00 96.50 88 HIS A CA 1
ATOM 694 C C . HIS A 1 88 ? -3.088 2.801 15.688 1.00 96.50 88 HIS A C 1
ATOM 696 O O . HIS A 1 88 ? -2.272 3.386 16.396 1.00 96.50 88 HIS A O 1
ATOM 702 N N . GLY A 1 89 ? -2.847 2.498 14.414 1.00 95.88 89 GLY A N 1
ATOM 703 C CA . GLY A 1 89 ? -1.621 2.818 13.702 1.00 95.88 89 GLY A CA 1
ATOM 704 C C . GLY A 1 89 ? -1.652 2.269 12.281 1.00 95.88 89 GLY A C 1
ATOM 705 O O . GLY A 1 89 ? -2.643 1.665 11.864 1.00 95.88 89 GLY A O 1
ATOM 706 N N . VAL A 1 90 ? -0.569 2.506 11.550 1.00 95.12 90 VAL A N 1
ATOM 707 C CA . VAL A 1 90 ? -0.355 2.012 10.187 1.00 95.12 90 VAL A CA 1
ATOM 708 C C . VAL A 1 90 ? 1.025 1.382 10.105 1.00 95.12 90 VAL A C 1
ATOM 710 O O . VAL A 1 90 ? 1.960 1.870 10.738 1.00 95.12 90 VAL A O 1
ATOM 713 N N . ASP A 1 91 ? 1.125 0.308 9.334 1.00 93.31 91 ASP A N 1
ATOM 714 C CA . ASP A 1 91 ? 2.397 -0.281 8.936 1.00 93.31 91 ASP A CA 1
ATOM 715 C C . ASP A 1 91 ? 2.663 0.102 7.477 1.00 93.31 91 ASP A C 1
ATOM 717 O O . ASP A 1 91 ? 1.765 -0.005 6.640 1.00 93.31 91 ASP A O 1
ATOM 721 N N . ILE A 1 92 ? 3.858 0.621 7.203 1.00 94.69 92 ILE A N 1
ATOM 722 C CA . ILE A 1 92 ? 4.282 1.080 5.879 1.00 94.69 92 ILE A CA 1
ATOM 723 C C . ILE A 1 92 ? 5.581 0.356 5.554 1.00 94.69 92 ILE A C 1
ATOM 725 O O . ILE A 1 92 ? 6.659 0.762 5.990 1.00 94.69 92 ILE A O 1
ATOM 729 N N . ASP A 1 93 ? 5.449 -0.715 4.782 1.00 94.00 93 ASP A N 1
ATOM 730 C CA . ASP A 1 93 ? 6.572 -1.505 4.302 1.00 94.00 93 ASP A CA 1
ATOM 731 C C . ASP A 1 93 ? 7.083 -0.945 2.969 1.00 94.00 93 ASP A C 1
ATOM 733 O O . ASP A 1 93 ? 6.321 -0.780 2.017 1.00 94.00 93 ASP A O 1
ATOM 737 N N . THR A 1 94 ? 8.375 -0.618 2.917 1.00 94.75 94 THR A N 1
ATOM 738 C CA . THR A 1 94 ? 9.040 -0.034 1.741 1.00 94.75 94 THR A CA 1
ATOM 739 C C . THR A 1 94 ? 10.106 -0.961 1.150 1.00 94.75 94 THR A C 1
ATOM 741 O O . THR A 1 94 ? 11.078 -0.468 0.569 1.00 94.75 94 THR A O 1
ATOM 744 N N . ARG A 1 95 ? 9.998 -2.271 1.395 1.00 92.69 95 ARG A N 1
ATOM 745 C CA . ARG A 1 95 ? 10.893 -3.298 0.838 1.00 92.69 95 ARG A CA 1
ATOM 746 C C . ARG A 1 95 ? 10.649 -3.581 -0.643 1.00 92.69 95 ARG A C 1
ATOM 748 O O . ARG A 1 95 ? 9.529 -3.330 -1.134 1.00 92.69 95 ARG A O 1
#

Sequence (95 aa):
MTDPVITIPEYARIGVNLASPRLGSRAVLASDEFFAAKERMLQDTEPVFIADKYDDNGKWMDGWESRRRRDGGNDWCLVRLGVAGFIHGVDIDTR

Foldseek 3Di:
DDDPPPDDDPCVVPNDPQLACVLVKAFDDKPFQQQHDQRLQSYPDDWDDDPPDADPRGHHGSHGDGDDDDPPDDIDIDMDGSDDDDDPDDDDDPD